Protein AF-A0AAP2CH53-F1 (afdb_monomer_lite)

Sequence (63 aa):
MIEYVKTILLKVSFDKKLFEKELKKGLSLLVPSEVQEFKTWCYGTFSNLYGPVLNKHFTQIAA

pLDDT: mean 92.69, std 11.73, range [39.34, 98.38]

Radius of gyration: 10.45 Å; chains: 1; bounding box: 24×20×27 Å

Structure (mmCIF, N/CA/C/O backbone):
data_AF-A0AAP2CH53-F1
#
_entry.id   AF-A0AAP2CH53-F1
#
loop_
_atom_site.group_PDB
_atom_site.id
_atom_site.type_symbol
_atom_site.label_atom_id
_atom_site.label_alt_id
_atom_site.label_comp_id
_atom_site.label_asym_id
_atom_site.label_entity_id
_atom_site.label_seq_id
_atom_site.pdbx_PDB_ins_code
_atom_site.Cartn_x
_atom_site.Cartn_y
_atom_site.Cartn_z
_atom_site.occupancy
_atom_site.B_iso_or_equiv
_atom_site.auth_seq_id
_atom_site.auth_comp_id
_atom_site.auth_asym_id
_atom_site.auth_atom_id
_atom_site.pdbx_PDB_model_num
ATOM 1 N N . MET A 1 1 ? -10.718 8.620 3.320 1.00 89.62 1 MET A N 1
ATOM 2 C CA . MET A 1 1 ? -9.272 8.725 2.996 1.00 89.62 1 MET A CA 1
ATOM 3 C C . MET A 1 1 ? -8.800 7.603 2.078 1.00 89.62 1 MET A C 1
ATOM 5 O O . MET A 1 1 ? -7.799 7.770 1.385 1.00 89.62 1 MET A O 1
ATOM 9 N N . ILE A 1 2 ? -9.538 6.493 2.020 1.00 94.31 2 ILE A N 1
ATOM 10 C CA . ILE A 1 2 ? -9.201 5.319 1.214 1.00 94.31 2 ILE A CA 1
ATOM 11 C C . ILE A 1 2 ? -8.955 5.602 -0.278 1.00 94.31 2 ILE A C 1
ATOM 13 O O . ILE A 1 2 ? -7.925 5.182 -0.797 1.00 94.31 2 ILE A O 1
ATOM 17 N N . GLU A 1 3 ? -9.804 6.382 -0.953 1.00 97.25 3 GLU A N 1
ATOM 18 C CA . GLU A 1 3 ? -9.653 6.679 -2.393 1.00 97.25 3 GLU A CA 1
ATOM 19 C C . GLU A 1 3 ? -8.355 7.431 -2.728 1.00 97.25 3 GLU A C 1
ATOM 21 O O . GLU A 1 3 ? -7.711 7.183 -3.753 1.00 97.25 3 GLU A O 1
ATOM 26 N N . TYR A 1 4 ? -7.912 8.307 -1.824 1.00 96.69 4 TYR A N 1
ATOM 27 C CA . TYR A 1 4 ? -6.635 9.004 -1.955 1.00 96.69 4 TYR A CA 1
ATOM 28 C C . TYR A 1 4 ? -5.457 8.021 -1.890 1.00 96.69 4 TYR A C 1
ATOM 30 O O . TYR A 1 4 ? -4.574 8.047 -2.749 1.00 96.69 4 TYR A O 1
ATOM 38 N N . VAL A 1 5 ? -5.478 7.102 -0.920 1.00 97.44 5 VAL A N 1
ATOM 39 C CA . VAL A 1 5 ? -4.446 6.064 -0.772 1.00 97.44 5 VAL A CA 1
ATOM 40 C C . VAL A 1 5 ? -4.440 5.118 -1.977 1.00 97.44 5 VAL A C 1
ATOM 42 O O . VAL A 1 5 ? -3.370 4.841 -2.520 1.00 97.44 5 VAL A O 1
ATOM 45 N N . LYS A 1 6 ? -5.618 4.671 -2.443 1.00 98.19 6 LYS A N 1
ATOM 46 C CA . LYS A 1 6 ? -5.764 3.834 -3.649 1.00 98.19 6 LYS A CA 1
ATOM 47 C C . LYS A 1 6 ? -5.119 4.508 -4.866 1.00 98.19 6 LYS A C 1
ATOM 49 O O . LYS A 1 6 ? -4.310 3.893 -5.560 1.00 98.19 6 LYS A O 1
ATOM 54 N N . THR A 1 7 ? -5.403 5.796 -5.074 1.00 98.38 7 THR A N 1
ATOM 55 C CA . THR A 1 7 ? -4.834 6.586 -6.179 1.00 98.38 7 THR A CA 1
ATOM 56 C C . THR A 1 7 ? -3.310 6.670 -6.103 1.00 98.38 7 THR A C 1
ATOM 58 O O . THR A 1 7 ? -2.635 6.518 -7.122 1.00 98.38 7 THR A O 1
ATOM 61 N N . ILE A 1 8 ? -2.747 6.900 -4.913 1.00 98.19 8 ILE A N 1
ATOM 62 C CA . ILE A 1 8 ? -1.290 6.931 -4.734 1.00 98.19 8 ILE A CA 1
ATOM 63 C C . ILE A 1 8 ? -0.683 5.572 -5.064 1.00 98.19 8 ILE A C 1
ATOM 65 O O . ILE A 1 8 ? 0.267 5.525 -5.841 1.00 98.19 8 ILE A O 1
ATOM 69 N N . LEU A 1 9 ? -1.238 4.479 -4.533 1.00 98.06 9 LEU A N 1
ATOM 70 C CA . LEU A 1 9 ? -0.708 3.138 -4.776 1.00 98.06 9 LEU A CA 1
ATOM 71 C C . LEU A 1 9 ? -0.692 2.765 -6.255 1.00 98.06 9 LEU A C 1
ATOM 73 O O . LEU A 1 9 ? 0.300 2.204 -6.710 1.00 98.06 9 LEU A O 1
ATOM 77 N N . LEU A 1 10 ? -1.730 3.130 -7.012 1.00 98.19 10 LEU A N 1
ATOM 78 C CA . LEU A 1 10 ? -1.746 2.954 -8.467 1.00 98.19 10 LEU A CA 1
ATOM 79 C C . LEU A 1 10 ? -0.633 3.752 -9.156 1.00 98.19 10 LEU A C 1
ATOM 81 O O . LEU A 1 10 ? 0.016 3.253 -10.069 1.00 98.19 10 LEU A O 1
ATOM 85 N N . LYS A 1 11 ? -0.380 4.989 -8.716 1.00 98.31 11 LYS A N 1
ATOM 86 C CA . LYS A 1 11 ? 0.665 5.836 -9.306 1.00 98.31 11 LYS A CA 1
ATOM 87 C C . LYS A 1 11 ? 2.070 5.341 -9.000 1.00 98.31 11 LYS A C 1
ATOM 89 O O . LYS A 1 11 ? 2.948 5.529 -9.830 1.00 98.31 11 LYS A O 1
ATOM 94 N N . VAL A 1 12 ? 2.295 4.742 -7.831 1.00 97.88 12 VAL A N 1
ATOM 95 C CA . VAL A 1 12 ? 3.627 4.284 -7.407 1.00 97.88 12 VAL A CA 1
ATOM 96 C C . VAL A 1 12 ? 3.872 2.792 -7.626 1.00 97.88 12 VAL A C 1
ATOM 98 O O . VAL A 1 12 ? 4.952 2.304 -7.302 1.00 97.88 12 VAL A O 1
ATOM 101 N N . SER A 1 13 ? 2.914 2.049 -8.194 1.00 97.12 13 SER A N 1
ATOM 102 C CA . SER A 1 13 ? 3.022 0.593 -8.361 1.00 97.12 13 SER A CA 1
ATOM 103 C C . SER A 1 13 ? 4.110 0.150 -9.342 1.00 97.12 13 SER A C 1
ATOM 105 O O . SER A 1 13 ? 4.383 -1.045 -9.429 1.00 97.12 13 SER A O 1
ATOM 107 N N . PHE A 1 14 ? 4.749 1.076 -10.063 1.00 96.81 14 PHE A N 1
ATOM 108 C CA . PHE A 1 14 ? 5.888 0.786 -10.937 1.00 96.81 14 PHE A CA 1
ATOM 109 C C . PHE A 1 14 ? 7.188 0.491 -10.167 1.00 96.81 14 PHE A C 1
ATOM 111 O O . PHE A 1 14 ? 8.085 -0.134 -10.725 1.00 96.81 14 PHE A O 1
ATOM 118 N N . ASP A 1 15 ? 7.303 0.916 -8.903 1.00 97.94 15 ASP A N 1
ATOM 119 C CA . ASP A 1 15 ? 8.481 0.674 -8.066 1.00 97.94 15 ASP A CA 1
ATOM 120 C C . ASP A 1 15 ? 8.082 -0.021 -6.763 1.00 97.94 15 ASP A C 1
ATOM 122 O O . ASP A 1 15 ? 7.314 0.501 -5.955 1.00 97.94 15 ASP A O 1
ATOM 126 N N . LYS A 1 16 ? 8.655 -1.204 -6.526 1.00 96.88 16 LYS A N 1
ATOM 127 C CA . LYS A 1 16 ? 8.337 -2.033 -5.359 1.00 96.88 16 LYS A CA 1
ATOM 128 C C . LYS A 1 16 ? 8.623 -1.336 -4.026 1.00 96.88 16 LYS A C 1
ATOM 130 O O . LYS A 1 16 ? 7.843 -1.480 -3.086 1.00 96.88 16 LYS A O 1
ATOM 135 N N . LYS A 1 17 ? 9.749 -0.621 -3.913 1.00 97.31 17 LYS A N 1
ATOM 136 C CA . LYS A 1 17 ? 10.153 0.038 -2.660 1.00 97.31 17 LYS A CA 1
ATOM 137 C C . LYS A 1 17 ? 9.245 1.230 -2.372 1.00 97.31 17 LYS A C 1
ATOM 139 O O . LYS A 1 17 ? 8.853 1.435 -1.224 1.00 97.31 17 LYS A O 1
ATOM 144 N N . LEU A 1 18 ? 8.899 1.997 -3.404 1.00 97.88 18 LEU A N 1
ATOM 145 C CA . LEU A 1 18 ? 7.988 3.127 -3.290 1.00 97.88 18 LEU A CA 1
ATOM 146 C C . LEU A 1 18 ? 6.563 2.658 -2.982 1.00 97.88 18 LEU A C 1
ATOM 148 O O . LEU A 1 18 ? 5.939 3.196 -2.071 1.00 97.88 18 LEU A O 1
ATOM 152 N N . PHE A 1 19 ? 6.092 1.607 -3.656 1.00 98.38 19 PHE A N 1
ATOM 153 C CA . PHE A 1 19 ? 4.816 0.961 -3.362 1.00 98.38 19 PHE A CA 1
ATOM 154 C C . PHE A 1 19 ? 4.728 0.529 -1.895 1.00 98.38 19 PHE A C 1
ATOM 156 O O . PHE A 1 19 ? 3.783 0.899 -1.205 1.00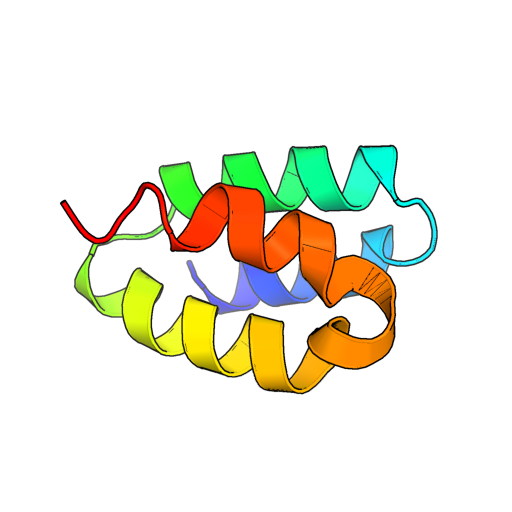 98.38 19 PHE A O 1
ATOM 163 N N . GLU A 1 20 ? 5.730 -0.194 -1.381 1.00 98.12 20 GLU A N 1
ATOM 164 C CA . GLU A 1 20 ? 5.744 -0.636 0.019 1.00 98.12 20 GLU A CA 1
ATOM 165 C C . GLU A 1 20 ? 5.735 0.550 1.002 1.00 98.12 20 GLU A C 1
ATOM 167 O O . GLU A 1 20 ? 5.035 0.520 2.018 1.00 98.12 20 GLU A O 1
ATOM 172 N N . LYS A 1 21 ? 6.473 1.622 0.688 1.00 98.00 21 LYS A N 1
ATOM 173 C CA . LYS A 1 21 ? 6.512 2.845 1.499 1.00 98.00 21 LYS A CA 1
ATOM 174 C C . LYS A 1 21 ? 5.147 3.532 1.569 1.00 98.00 21 LYS A C 1
ATOM 176 O O . LYS A 1 21 ? 4.712 3.900 2.661 1.00 98.00 21 LYS A O 1
ATOM 181 N N . GLU A 1 22 ? 4.481 3.714 0.432 1.00 98.19 22 GLU A N 1
ATOM 182 C CA . GLU A 1 22 ? 3.169 4.366 0.384 1.00 98.19 22 GLU A CA 1
ATOM 183 C C . GLU A 1 22 ? 2.055 3.463 0.931 1.00 98.19 22 GLU A C 1
ATOM 185 O O . GLU A 1 22 ? 1.142 3.965 1.583 1.00 98.19 22 GLU A O 1
ATOM 190 N N . LEU A 1 23 ? 2.167 2.137 0.788 1.00 97.44 23 LEU A N 1
ATOM 191 C CA . LEU A 1 23 ? 1.254 1.179 1.418 1.00 97.44 23 LEU A CA 1
ATOM 192 C C . LEU A 1 23 ? 1.273 1.338 2.938 1.00 97.44 23 LEU A C 1
ATOM 194 O O . LEU A 1 23 ? 0.219 1.476 3.555 1.00 97.44 23 LEU A O 1
ATOM 198 N N . LYS A 1 24 ? 2.467 1.386 3.543 1.00 96.75 24 LYS A N 1
ATOM 199 C CA . LYS A 1 24 ? 2.613 1.574 4.991 1.00 96.75 24 LYS A CA 1
ATOM 200 C C . LYS A 1 24 ? 2.006 2.899 5.460 1.00 96.75 24 LYS A C 1
ATOM 202 O O . LYS A 1 24 ? 1.296 2.918 6.460 1.00 96.75 24 LYS A O 1
ATOM 207 N N . LYS A 1 25 ? 2.245 3.994 4.729 1.00 96.19 25 LYS A N 1
ATOM 208 C CA . LYS A 1 25 ? 1.620 5.296 5.026 1.00 96.19 25 LYS A CA 1
ATOM 209 C C . LYS A 1 25 ? 0.099 5.230 4.933 1.00 96.19 25 LYS A C 1
ATOM 211 O O . 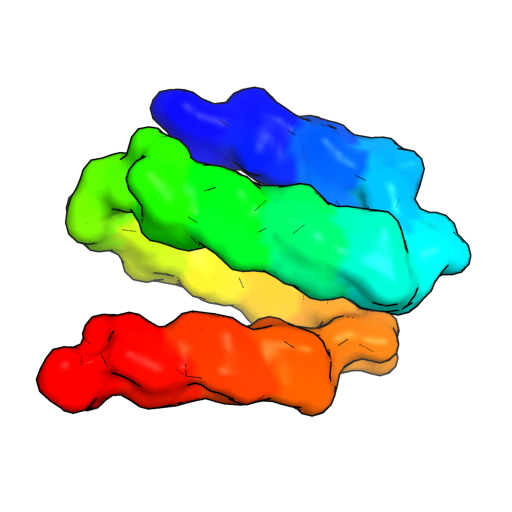LYS A 1 25 ? -0.578 5.767 5.801 1.00 96.19 25 LYS A O 1
ATOM 216 N N . GLY A 1 26 ? -0.421 4.558 3.907 1.00 95.25 26 GLY A N 1
ATOM 217 C CA . GLY A 1 26 ? -1.847 4.317 3.733 1.00 95.25 26 GLY A CA 1
ATOM 218 C C . GLY A 1 26 ? -2.45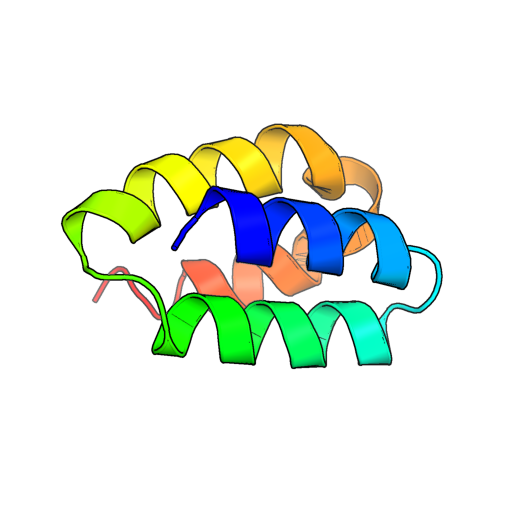7 3.626 4.946 1.00 95.25 26 GLY A C 1
ATOM 219 O O . GLY A 1 26 ? -3.417 4.127 5.515 1.00 95.25 26 GLY A O 1
ATOM 220 N N . LEU A 1 27 ? -1.844 2.534 5.406 1.00 94.31 27 LEU A N 1
ATOM 221 C CA . LEU A 1 27 ? -2.314 1.790 6.579 1.00 94.31 27 LEU A CA 1
ATOM 222 C C . LEU A 1 27 ? -2.327 2.624 7.866 1.00 94.31 27 LEU A C 1
ATOM 224 O O . LEU A 1 27 ? -3.206 2.426 8.694 1.00 94.31 27 LEU A O 1
ATOM 228 N N . SER A 1 28 ? -1.394 3.566 8.035 1.00 93.50 28 SER A N 1
ATOM 229 C CA . SER A 1 28 ? -1.389 4.483 9.186 1.00 93.50 28 SER A CA 1
ATOM 230 C C . SER A 1 28 ? -2.404 5.628 9.079 1.00 93.50 28 SER A C 1
ATOM 232 O O . SER A 1 28 ? -2.703 6.259 10.088 1.00 93.50 28 SER A O 1
ATOM 234 N N . LEU A 1 29 ? -2.892 5.936 7.874 1.00 94.62 29 LEU A N 1
ATOM 235 C CA . LEU A 1 29 ? -3.801 7.057 7.612 1.00 94.62 29 LEU A CA 1
ATOM 236 C C . LEU A 1 29 ? -5.279 6.648 7.663 1.00 94.62 29 LEU A C 1
ATOM 238 O O . LEU A 1 29 ? -6.140 7.487 7.918 1.00 94.62 29 LEU A O 1
ATOM 242 N N . LEU A 1 30 ? -5.571 5.383 7.366 1.00 95.06 30 LEU A N 1
ATOM 243 C CA . LEU A 1 30 ? -6.930 4.856 7.306 1.00 95.06 30 LEU A CA 1
ATOM 244 C C . LEU A 1 30 ? -7.448 4.477 8.691 1.00 95.06 30 LEU A C 1
ATOM 246 O O . LEU A 1 30 ? -6.721 3.937 9.524 1.00 95.06 30 LEU A O 1
ATOM 250 N N . VAL A 1 31 ? -8.739 4.713 8.910 1.00 92.69 31 VAL A N 1
ATOM 251 C CA . VAL A 1 31 ? -9.425 4.234 10.115 1.00 92.69 31 VAL A CA 1
ATOM 252 C C . VAL A 1 31 ? -9.717 2.731 10.008 1.00 92.69 31 VAL A C 1
ATOM 254 O O . VAL A 1 31 ? -9.834 2.214 8.894 1.00 92.69 31 VAL A O 1
ATOM 257 N N . PRO A 1 32 ? -9.902 2.005 11.128 1.00 89.12 32 PRO A N 1
ATOM 258 C CA . PRO A 1 32 ? -10.115 0.555 11.103 1.00 89.12 32 PRO A CA 1
ATOM 259 C C . PRO A 1 32 ? -11.251 0.085 10.180 1.00 89.12 32 PRO A C 1
ATOM 261 O O . PRO A 1 32 ? -11.124 -0.956 9.538 1.00 89.12 32 PRO A O 1
ATOM 264 N N . SER A 1 33 ? -12.331 0.866 10.056 1.00 90.38 33 SER A N 1
ATOM 265 C CA . SER A 1 33 ? -13.445 0.560 9.148 1.00 90.38 33 SER A CA 1
ATOM 266 C C . SER A 1 33 ? -13.059 0.624 7.664 1.00 90.38 33 SER A C 1
ATOM 268 O O . SER A 1 33 ? -13.596 -0.142 6.870 1.00 90.38 33 SER A O 1
ATOM 270 N N . GLU A 1 34 ? -12.106 1.482 7.284 1.00 94.25 34 GLU A N 1
ATOM 271 C CA . GLU A 1 34 ? -11.587 1.589 5.912 1.00 94.25 34 GLU A CA 1
ATOM 272 C C . GLU A 1 34 ? -10.531 0.507 5.614 1.00 94.25 34 GLU A C 1
ATOM 274 O O . GLU A 1 34 ? -10.398 0.060 4.474 1.00 94.25 34 GLU A O 1
ATOM 279 N N . VAL A 1 35 ? -9.771 0.056 6.621 1.00 93.31 35 VAL A N 1
ATOM 280 C CA . VAL A 1 35 ? -8.646 -0.882 6.432 1.00 93.31 35 VAL A CA 1
ATOM 281 C C . VAL A 1 35 ? -9.095 -2.221 5.838 1.00 93.31 35 VAL A C 1
ATOM 283 O O . VAL A 1 35 ? -8.385 -2.779 4.999 1.00 93.31 35 VAL A O 1
ATOM 286 N N . GLN A 1 36 ? -10.269 -2.735 6.215 1.00 92.06 36 GLN A N 1
ATOM 287 C CA . GLN A 1 36 ? -10.763 -4.017 5.698 1.00 92.06 36 GLN A CA 1
ATOM 288 C C . GLN A 1 36 ? -11.133 -3.945 4.206 1.00 92.06 36 GLN A C 1
ATOM 290 O O . GLN A 1 36 ? -10.784 -4.839 3.425 1.00 92.06 36 GLN A O 1
ATOM 295 N N . GLU A 1 37 ? -11.793 -2.861 3.792 1.00 95.00 37 GLU A N 1
ATOM 296 C CA . GLU A 1 37 ? -12.080 -2.591 2.380 1.00 95.00 37 GLU A CA 1
ATOM 297 C C . GLU A 1 37 ? -10.772 -2.413 1.599 1.00 95.00 37 GLU A C 1
ATOM 299 O O . GLU A 1 37 ? -10.559 -3.031 0.553 1.00 95.00 37 GLU A O 1
ATOM 304 N N . PHE A 1 38 ? -9.849 -1.629 2.157 1.00 96.56 38 PHE A N 1
ATOM 305 C CA . PHE A 1 38 ? -8.554 -1.356 1.552 1.00 96.56 38 PHE A CA 1
ATOM 306 C C . PHE A 1 38 ? -7.718 -2.623 1.360 1.00 96.56 38 PHE A C 1
ATOM 308 O O . PHE A 1 38 ? -7.121 -2.813 0.300 1.00 96.56 38 PHE A O 1
ATOM 315 N N . LYS A 1 39 ? -7.716 -3.525 2.347 1.00 95.50 39 LYS A N 1
ATOM 316 C CA . LYS A 1 39 ? -7.073 -4.839 2.256 1.00 95.50 39 LYS A CA 1
ATOM 317 C C . LYS A 1 39 ? -7.614 -5.627 1.072 1.00 95.50 39 LYS A C 1
ATOM 319 O O . LYS A 1 39 ? -6.836 -6.068 0.228 1.00 95.50 39 LYS A O 1
ATOM 324 N N . THR A 1 40 ? -8.934 -5.769 0.992 1.00 96.25 40 THR A N 1
ATOM 325 C CA . THR A 1 40 ? -9.602 -6.522 -0.080 1.00 96.25 40 THR A CA 1
ATOM 326 C C . THR A 1 40 ? -9.231 -5.964 -1.453 1.00 96.25 40 THR A C 1
ATOM 328 O O . THR A 1 40 ? -8.826 -6.709 -2.346 1.00 96.25 40 THR A O 1
ATOM 331 N N . TRP A 1 41 ? -9.266 -4.639 -1.594 1.00 97.81 41 TRP A N 1
ATOM 332 C CA . TRP A 1 41 ? -8.885 -3.961 -2.828 1.00 97.81 41 TRP A CA 1
ATOM 333 C C . TRP A 1 41 ? -7.401 -4.155 -3.191 1.00 97.81 41 TRP A C 1
ATOM 335 O O . TRP A 1 41 ? -7.085 -4.450 -4.345 1.00 97.81 41 TRP A O 1
ATOM 345 N N . CYS A 1 42 ? -6.486 -4.054 -2.222 1.00 97.69 42 CYS A N 1
ATOM 346 C CA . CYS A 1 42 ? -5.053 -4.263 -2.442 1.00 97.69 42 CYS A CA 1
ATOM 347 C C . CYS A 1 42 ? -4.745 -5.679 -2.945 1.00 97.69 42 CYS A C 1
ATOM 349 O O . CYS A 1 42 ? -3.966 -5.828 -3.886 1.00 97.69 42 CYS A O 1
ATOM 351 N N . TYR A 1 43 ? -5.362 -6.714 -2.365 1.00 97.31 43 TYR A N 1
ATOM 352 C CA . TYR A 1 43 ? -5.192 -8.087 -2.852 1.00 97.31 43 TYR A CA 1
ATOM 353 C C . TYR A 1 43 ? -5.813 -8.284 -4.240 1.00 97.31 43 TYR A C 1
ATOM 355 O O . TYR A 1 43 ? -5.183 -8.907 -5.091 1.00 97.31 43 TYR A O 1
ATOM 363 N N . GLY A 1 44 ? -6.989 -7.714 -4.516 1.00 97.62 44 GLY A N 1
ATOM 364 C CA . GLY A 1 44 ? -7.599 -7.784 -5.850 1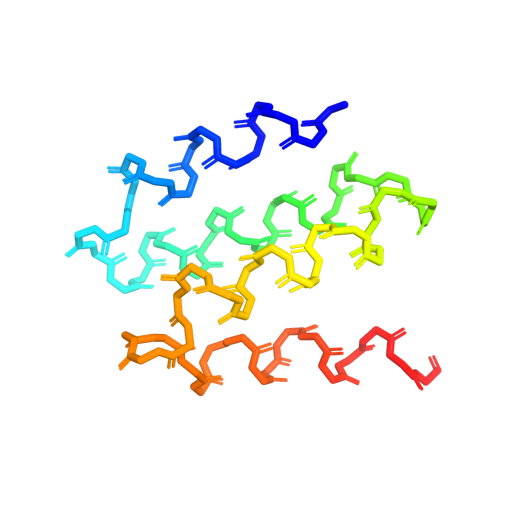.00 97.62 44 GLY A CA 1
ATOM 365 C C . GLY A 1 44 ? -6.770 -7.092 -6.941 1.00 97.62 44 GLY A C 1
ATOM 366 O O . GLY A 1 44 ? -6.719 -7.570 -8.069 1.00 97.62 44 GLY A O 1
ATOM 367 N N . THR A 1 45 ? -6.079 -6.002 -6.596 1.00 97.56 45 THR A N 1
ATOM 368 C CA . THR A 1 45 ? -5.357 -5.159 -7.565 1.00 97.56 45 THR A CA 1
ATOM 369 C C . THR A 1 45 ? -3.885 -5.550 -7.720 1.00 97.56 45 THR A C 1
ATOM 371 O O . THR A 1 45 ? -3.351 -5.539 -8.826 1.00 97.56 45 THR A O 1
ATOM 374 N N . PHE A 1 46 ? -3.205 -5.899 -6.622 1.00 97.62 46 PHE A N 1
ATOM 375 C CA . PHE A 1 46 ? -1.743 -6.026 -6.584 1.00 97.62 46 PHE A CA 1
ATOM 376 C C . PHE A 1 46 ? -1.229 -7.401 -6.141 1.00 97.62 46 PHE A C 1
ATOM 378 O O . PHE A 1 46 ? -0.015 -7.566 -6.043 1.00 97.62 46 PHE A O 1
ATOM 385 N N . SER A 1 47 ? -2.082 -8.399 -5.882 1.00 94.88 47 SER A N 1
ATOM 386 C CA . SER A 1 47 ? -1.631 -9.733 -5.426 1.00 94.88 47 SER A CA 1
ATOM 387 C C . SER A 1 47 ? -0.598 -10.379 -6.353 1.00 94.88 47 SER A C 1
ATOM 389 O O . SER A 1 47 ? 0.419 -10.875 -5.872 1.00 94.88 47 SER A O 1
ATOM 391 N N . ASN A 1 48 ? -0.804 -10.300 -7.669 1.00 95.12 48 ASN A N 1
ATOM 392 C CA . ASN A 1 48 ? 0.106 -10.881 -8.661 1.00 95.12 48 ASN A CA 1
ATOM 393 C C . ASN A 1 48 ? 1.476 -10.182 -8.718 1.00 95.12 48 ASN A C 1
ATOM 395 O O . ASN A 1 48 ? 2.473 -10.813 -9.054 1.00 95.12 48 ASN A O 1
ATOM 399 N N . LEU A 1 49 ? 1.538 -8.887 -8.388 1.00 93.88 49 LEU A N 1
ATOM 400 C CA . LEU A 1 49 ? 2.771 -8.090 -8.451 1.00 93.88 49 LEU A CA 1
ATOM 401 C C . LEU A 1 49 ? 3.508 -8.062 -7.108 1.00 93.88 49 LEU A C 1
ATOM 403 O O . LEU A 1 49 ? 4.730 -8.182 -7.039 1.00 93.88 49 LEU A O 1
ATOM 407 N N . TYR A 1 50 ? 2.752 -7.895 -6.025 1.00 97.00 50 TYR A N 1
ATOM 408 C CA . TYR A 1 50 ? 3.263 -7.549 -4.704 1.00 97.00 50 TYR A CA 1
ATOM 409 C C . TYR A 1 50 ? 2.680 -8.408 -3.583 1.00 97.00 50 TYR A C 1
ATOM 411 O O . TYR A 1 50 ? 2.782 -8.022 -2.422 1.00 97.00 50 TYR A O 1
ATOM 419 N N . GLY A 1 51 ? 2.153 -9.599 -3.884 1.00 94.81 51 GLY A N 1
ATOM 420 C CA . GLY A 1 51 ? 1.632 -10.550 -2.893 1.00 94.81 51 GLY A CA 1
ATOM 421 C C . GLY A 1 51 ? 2.496 -10.697 -1.629 1.00 94.81 51 GLY A C 1
ATOM 422 O O . GLY A 1 51 ? 1.969 -10.518 -0.532 1.00 94.81 51 GLY A O 1
ATOM 423 N N . PRO A 1 52 ? 3.827 -10.897 -1.726 1.00 95.50 52 PRO A N 1
ATOM 424 C CA . PRO A 1 52 ? 4.693 -10.964 -0.545 1.00 95.50 52 PRO A CA 1
ATOM 425 C C . PRO A 1 52 ? 4.712 -9.680 0.303 1.00 95.50 52 PRO A C 1
ATOM 427 O O . PRO A 1 52 ? 4.782 -9.749 1.528 1.00 95.50 52 PRO A O 1
ATOM 430 N N . VAL A 1 53 ? 4.632 -8.506 -0.334 1.00 95.88 53 VAL A N 1
ATOM 431 C CA . VAL A 1 53 ? 4.572 -7.205 0.356 1.00 95.88 53 VAL A CA 1
ATOM 432 C C . VAL A 1 53 ? 3.219 -7.043 1.047 1.00 95.88 53 VAL A C 1
ATOM 434 O O . VAL A 1 53 ? 3.171 -6.653 2.211 1.00 95.88 53 VAL A O 1
ATOM 437 N N . LEU A 1 54 ? 2.124 -7.389 0.366 1.00 96.31 54 LEU A N 1
ATOM 438 C CA . LEU A 1 54 ? 0.782 -7.343 0.949 1.00 96.31 54 LEU A CA 1
ATOM 439 C C . LEU A 1 54 ? 0.678 -8.273 2.161 1.00 96.31 54 LEU A C 1
ATOM 441 O O . LEU A 1 54 ? 0.215 -7.848 3.218 1.00 96.31 54 LEU A O 1
ATOM 445 N N . ASN A 1 55 ? 1.174 -9.507 2.035 1.00 94.62 55 ASN A N 1
ATOM 446 C CA . ASN A 1 55 ? 1.186 -10.479 3.122 1.00 94.62 55 ASN A CA 1
ATOM 447 C C . ASN A 1 55 ? 1.949 -9.935 4.327 1.00 94.62 55 ASN A C 1
ATOM 449 O O . ASN A 1 55 ? 1.422 -9.981 5.431 1.00 94.62 55 ASN A O 1
ATOM 453 N N . LYS A 1 56 ? 3.135 -9.349 4.124 1.00 94.25 56 LYS A N 1
ATOM 454 C CA . LYS A 1 56 ? 3.956 -8.771 5.198 1.00 94.25 56 LYS A CA 1
ATOM 455 C C . LYS A 1 56 ? 3.214 -7.716 6.028 1.00 94.25 56 LYS A C 1
ATOM 457 O O . LYS A 1 56 ? 3.335 -7.724 7.247 1.00 94.25 56 LYS A O 1
ATOM 462 N N . HIS A 1 57 ? 2.461 -6.821 5.388 1.00 93.81 57 HIS A N 1
ATOM 463 C CA . HIS A 1 57 ? 1.830 -5.687 6.081 1.00 93.81 57 HIS A CA 1
ATOM 464 C C . HIS A 1 57 ? 0.400 -5.976 6.556 1.00 93.81 57 HIS A C 1
ATOM 466 O O . HIS A 1 57 ? 0.003 -5.494 7.611 1.0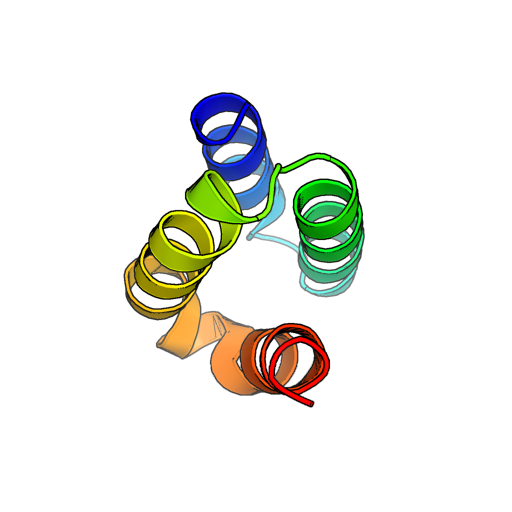0 93.81 57 HIS A O 1
ATOM 472 N N . PHE A 1 58 ? -0.374 -6.800 5.842 1.00 91.44 58 PHE A N 1
ATOM 473 C CA . PHE A 1 58 ? -1.754 -7.126 6.231 1.00 91.44 58 PHE A CA 1
ATOM 474 C C . PHE A 1 58 ? -1.888 -8.304 7.202 1.00 91.44 58 PHE A C 1
ATOM 476 O O . PHE A 1 58 ? -2.957 -8.459 7.794 1.00 91.44 58 PHE A O 1
ATOM 483 N N . THR A 1 59 ? -0.857 -9.139 7.367 1.00 79.81 59 THR A N 1
ATOM 484 C CA . THR A 1 59 ? -0.848 -10.170 8.425 1.00 79.81 59 THR A CA 1
ATOM 485 C C . THR A 1 59 ? -0.526 -9.583 9.797 1.00 79.81 59 THR A C 1
ATOM 487 O O . THR A 1 59 ? -1.032 -10.089 10.790 1.00 79.81 59 THR A O 1
ATOM 490 N N . GLN A 1 60 ? 0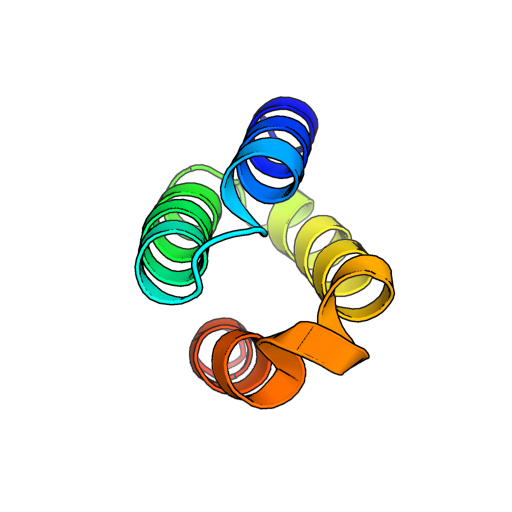.214 -8.469 9.864 1.00 58.84 60 GLN A N 1
ATOM 491 C CA . GLN A 1 60 ? 0.503 -7.770 11.124 1.00 58.84 60 GLN A CA 1
ATOM 492 C C . GLN A 1 60 ? -0.702 -7.023 11.724 1.00 58.84 60 GLN A C 1
ATOM 494 O O . GLN A 1 60 ? -0.643 -6.645 12.885 1.00 58.84 60 GLN A O 1
ATOM 499 N N . ILE A 1 61 ? -1.785 -6.811 10.968 1.00 56.16 61 ILE A N 1
ATOM 500 C CA . ILE A 1 61 ? -2.986 -6.090 11.443 1.00 56.16 61 ILE A CA 1
ATOM 501 C C . ILE A 1 61 ? -4.034 -7.050 12.052 1.00 56.16 61 ILE A C 1
ATOM 503 O O . ILE A 1 61 ? -5.041 -6.610 12.593 1.00 56.16 61 ILE A O 1
ATOM 507 N N . ALA A 1 62 ? -3.818 -8.369 11.973 1.00 44.81 62 ALA A N 1
ATOM 508 C CA . ALA A 1 62 ? -4.786 -9.386 12.396 1.00 44.81 62 ALA A CA 1
ATOM 509 C C . ALA A 1 62 ? -4.462 -10.063 13.747 1.00 44.81 62 ALA A C 1
ATOM 511 O O . ALA A 1 62 ? -4.946 -11.169 13.982 1.00 44.81 62 ALA A O 1
ATOM 512 N N . ALA A 1 63 ? -3.660 -9.433 14.611 1.00 39.34 63 ALA A N 1
ATOM 513 C CA . ALA A 1 63 ? -3.371 -9.917 15.964 1.00 39.34 63 ALA A CA 1
ATOM 514 C C . ALA A 1 63 ? -3.744 -8.869 17.015 1.00 39.34 63 ALA A C 1
ATOM 516 O O . ALA A 1 63 ? -3.396 -7.686 16.796 1.00 39.34 63 ALA A O 1
#

Organism: NCBI:txid702568

Secondary structure (DSSP, 8-state):
-HHHHHHHHHHHTT-HHHHHHHHHHHHHHS-HHHHHHHHHHHHHHHHHHHHHHHHHHHSTT--

Foldseek 3Di:
DLVVLVVLLVVQVVDLVSNLVSVVVNVVVDDPVSVVVSLVVCCVPPCVPQVVSSCVPVVVVPD